Protein AF-A0A8G2MW01-F1 (afdb_monomer_lite)

Sequence (89 aa):
MAADLVHLKLPADRHRAAVAVRKAAIAEDIAAALSSDRVRCADLVIIAIQAARLGVRFDAADAIRSGISVNDAREHVMSEAANKKDYAR

Structure (mmCIF, N/CA/C/O backbone):
data_AF-A0A8G2MW01-F1
#
_entry.id   AF-A0A8G2MW01-F1
#
loop_
_atom_site.group_PDB
_atom_site.id
_atom_site.type_symbol
_atom_site.label_atom_id
_atom_site.label_alt_id
_atom_site.label_comp_id
_atom_site.label_asym_id
_atom_site.label_entity_id
_atom_site.label_seq_id
_atom_site.pdbx_PDB_ins_code
_atom_site.Cartn_x
_atom_site.Cartn_y
_atom_site.Cartn_z
_atom_site.occupancy
_atom_site.B_iso_or_equiv
_atom_site.auth_seq_id
_atom_site.auth_comp_id
_atom_site.auth_asym_id
_atom_site.auth_atom_id
_atom_site.pdbx_PDB_model_num
ATOM 1 N N . MET A 1 1 ? -6.198 -13.766 -34.920 1.00 41.44 1 MET A N 1
ATOM 2 C CA . MET A 1 1 ? -4.905 -13.370 -35.516 1.00 41.44 1 MET A CA 1
ATOM 3 C C . MET A 1 1 ? -3.915 -13.255 -34.371 1.00 41.44 1 MET A C 1
ATOM 5 O O . MET A 1 1 ? -4.064 -12.353 -33.558 1.00 41.44 1 MET A O 1
ATOM 9 N N . ALA A 1 2 ? -3.030 -14.239 -34.211 1.00 46.00 2 ALA A N 1
ATOM 10 C CA . ALA A 1 2 ? -2.008 -14.205 -33.169 1.00 46.00 2 ALA A CA 1
ATOM 11 C C . ALA A 1 2 ? -0.996 -13.116 -33.539 1.00 46.00 2 ALA A C 1
ATOM 13 O O . ALA A 1 2 ? -0.533 -13.083 -34.677 1.00 46.00 2 ALA A O 1
ATOM 14 N N . ALA A 1 3 ? -0.723 -12.190 -32.622 1.00 52.50 3 ALA A N 1
ATOM 15 C CA . ALA A 1 3 ? 0.335 -11.216 -32.822 1.00 52.50 3 ALA A CA 1
ATOM 16 C C . ALA A 1 3 ? 1.656 -11.987 -32.916 1.00 52.50 3 ALA A C 1
ATOM 18 O O . ALA A 1 3 ? 2.095 -12.571 -31.924 1.00 52.50 3 ALA A O 1
ATOM 19 N N . ASP A 1 4 ? 2.255 -12.017 -34.107 1.00 53.38 4 ASP A N 1
ATOM 20 C CA . ASP A 1 4 ? 3.628 -12.471 -34.289 1.00 53.38 4 ASP A CA 1
ATOM 21 C C . ASP A 1 4 ? 4.523 -11.559 -33.447 1.00 53.38 4 ASP A C 1
ATOM 23 O O . ASP A 1 4 ? 4.866 -10.437 -33.827 1.00 53.38 4 ASP A O 1
ATOM 27 N N . LEU A 1 5 ? 4.861 -12.025 -32.246 1.00 59.56 5 LEU A N 1
ATOM 28 C CA . LEU A 1 5 ? 5.891 -11.432 -31.411 1.00 59.56 5 LEU A CA 1
ATOM 29 C C . LEU A 1 5 ? 7.217 -11.658 -32.134 1.00 59.56 5 LEU A C 1
ATOM 31 O O . LEU A 1 5 ? 7.873 -12.682 -31.955 1.00 59.56 5 LEU A O 1
ATOM 35 N N . VAL A 1 6 ? 7.594 -10.705 -32.987 1.00 60.56 6 VAL A N 1
ATOM 36 C CA . VAL A 1 6 ? 8.878 -10.710 -33.687 1.00 60.56 6 VAL A CA 1
ATOM 37 C C . VAL A 1 6 ? 9.987 -10.735 -32.637 1.00 60.56 6 VAL A C 1
ATOM 39 O O . VAL A 1 6 ? 10.313 -9.726 -32.010 1.00 60.56 6 VAL A O 1
ATOM 42 N N . HIS A 1 7 ? 10.575 -11.911 -32.428 1.00 60.03 7 HIS A N 1
ATOM 43 C CA . HIS A 1 7 ? 11.741 -12.080 -31.575 1.00 60.03 7 HIS A CA 1
ATOM 44 C C . HIS A 1 7 ? 12.962 -11.529 -32.319 1.00 60.03 7 HIS A C 1
ATOM 46 O O . HIS A 1 7 ? 13.699 -12.246 -32.996 1.00 60.03 7 HIS A O 1
ATOM 52 N N . LEU A 1 8 ? 13.153 -10.211 -32.233 1.00 63.12 8 LEU A N 1
ATOM 53 C CA . LEU A 1 8 ? 14.353 -9.547 -32.723 1.00 63.12 8 LEU A CA 1
ATOM 54 C C . LEU A 1 8 ? 15.549 -10.080 -31.925 1.00 63.12 8 LEU A C 1
ATOM 56 O O . LEU A 1 8 ? 15.747 -9.711 -30.767 1.00 63.12 8 LEU A O 1
ATOM 60 N N . LYS A 1 9 ? 16.356 -10.953 -32.544 1.00 70.56 9 LYS A N 1
ATOM 61 C CA . LYS A 1 9 ? 17.660 -11.382 -32.016 1.00 70.56 9 LYS A CA 1
ATOM 62 C C . LYS A 1 9 ? 18.629 -10.201 -32.058 1.00 70.56 9 LYS A C 1
ATOM 64 O O . LYS A 1 9 ? 19.462 -10.079 -32.952 1.00 70.56 9 LYS A O 1
ATOM 69 N N . LEU A 1 10 ? 18.474 -9.288 -31.106 1.00 68.88 10 LEU A N 1
ATOM 70 C CA . LEU A 1 10 ? 19.390 -8.178 -30.907 1.00 68.88 10 LEU A CA 1
ATOM 71 C C . LEU A 1 10 ? 20.720 -8.717 -30.353 1.00 68.88 10 LEU A C 1
ATOM 73 O O . LEU A 1 10 ? 20.702 -9.583 -29.476 1.00 68.88 10 LEU A O 1
ATOM 77 N N . PRO A 1 11 ? 21.872 -8.196 -30.813 1.00 84.44 11 PRO A N 1
ATOM 78 C CA . PRO A 1 11 ? 23.155 -8.454 -30.169 1.00 84.44 11 PRO A CA 1
ATOM 79 C C . PRO A 1 11 ? 23.076 -8.167 -28.665 1.00 84.44 11 PRO A C 1
ATOM 81 O O . PRO A 1 11 ? 22.423 -7.200 -28.256 1.00 84.44 11 PRO A O 1
ATOM 84 N N . ALA A 1 12 ? 23.756 -8.977 -27.848 1.00 82.00 12 ALA A N 1
ATOM 85 C CA . ALA A 1 12 ? 23.686 -8.909 -26.384 1.00 82.00 12 ALA A CA 1
ATOM 86 C C . ALA A 1 12 ? 23.937 -7.493 -25.830 1.00 82.00 12 ALA A C 1
ATOM 88 O O . ALA A 1 12 ? 23.328 -7.091 -24.840 1.00 82.00 12 ALA A O 1
ATOM 89 N N . ASP A 1 13 ? 24.780 -6.707 -26.496 1.00 83.06 13 ASP A N 1
ATOM 90 C CA . ASP A 1 13 ? 25.101 -5.338 -26.088 1.00 83.06 13 ASP A CA 1
ATOM 91 C C . ASP A 1 13 ? 23.942 -4.365 -26.322 1.00 83.06 13 ASP A C 1
ATOM 93 O O . ASP A 1 13 ? 23.662 -3.524 -25.469 1.00 83.06 13 ASP A O 1
ATOM 97 N N . ARG A 1 14 ? 23.188 -4.527 -27.418 1.00 83.56 14 ARG A N 1
ATOM 98 C CA . ARG A 1 14 ? 21.974 -3.733 -27.670 1.00 83.56 14 ARG A CA 1
ATOM 99 C C . ARG A 1 14 ? 20.861 -4.090 -26.694 1.00 83.56 14 ARG A C 1
ATOM 101 O O . ARG A 1 14 ? 20.151 -3.202 -26.235 1.00 83.56 14 ARG A O 1
ATOM 108 N N . HIS A 1 15 ? 20.735 -5.369 -26.342 1.00 83.56 15 HIS A N 1
ATOM 109 C CA . HIS A 1 15 ? 19.781 -5.799 -25.323 1.00 83.56 15 HIS A CA 1
ATOM 110 C C . HIS A 1 15 ? 20.131 -5.214 -23.945 1.00 83.56 15 HIS A C 1
ATOM 112 O O . HIS A 1 15 ? 19.274 -4.620 -23.294 1.00 83.56 15 HIS A O 1
ATOM 118 N N . ARG A 1 16 ? 21.406 -5.290 -23.533 1.00 85.38 16 ARG A N 1
ATOM 119 C CA . ARG A 1 16 ? 21.885 -4.686 -22.279 1.00 85.38 16 ARG A CA 1
ATOM 120 C C . ARG A 1 16 ? 21.664 -3.173 -22.240 1.00 85.38 16 ARG A C 1
ATOM 122 O O . ARG A 1 16 ? 21.174 -2.669 -21.232 1.00 85.38 16 ARG A O 1
ATOM 129 N N . ALA A 1 17 ? 21.952 -2.468 -23.334 1.00 87.44 17 ALA A N 1
ATOM 130 C CA . ALA A 1 17 ? 21.694 -1.033 -23.442 1.00 87.44 17 ALA A CA 1
ATOM 131 C C . ALA A 1 17 ? 20.195 -0.704 -23.315 1.00 87.44 17 ALA A C 1
ATOM 133 O O . ALA A 1 17 ? 19.828 0.188 -22.554 1.00 87.44 17 ALA A O 1
ATOM 134 N N . ALA A 1 18 ? 19.318 -1.458 -23.986 1.00 85.12 18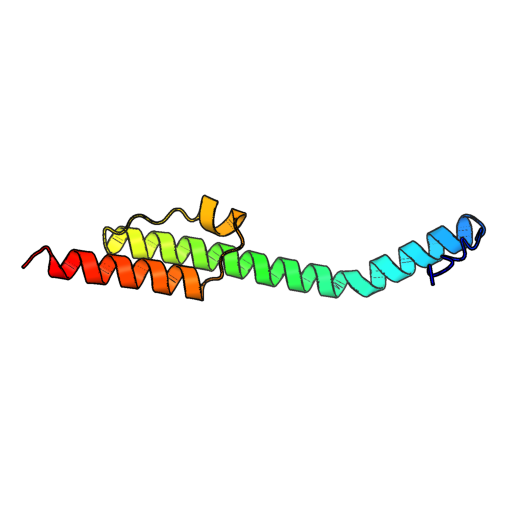 ALA A N 1
ATOM 135 C CA . ALA A 1 18 ? 17.870 -1.259 -23.903 1.00 85.12 18 ALA A CA 1
ATOM 136 C C . ALA A 1 18 ? 17.327 -1.488 -22.480 1.00 85.12 18 ALA A C 1
ATOM 138 O O . ALA A 1 18 ? 16.524 -0.694 -21.988 1.00 85.12 18 ALA A O 1
ATOM 139 N N . VAL A 1 19 ? 17.802 -2.531 -21.789 1.00 87.19 19 VAL A N 1
ATOM 140 C CA . VAL A 1 19 ? 17.443 -2.803 -20.388 1.00 87.19 19 VAL A CA 1
ATOM 141 C C . VAL A 1 19 ? 17.938 -1.689 -19.465 1.00 87.19 19 VAL A C 1
ATOM 143 O O . VAL A 1 19 ? 17.186 -1.247 -18.598 1.00 87.19 19 VAL A O 1
ATOM 146 N N . ALA A 1 20 ? 19.167 -1.200 -19.655 1.00 90.44 20 ALA A N 1
ATOM 147 C CA . ALA A 1 20 ? 19.722 -0.112 -18.852 1.00 90.44 20 ALA A CA 1
ATOM 148 C C . ALA A 1 20 ? 18.918 1.188 -19.012 1.00 90.44 20 ALA A C 1
ATOM 150 O O . ALA A 1 20 ? 18.544 1.799 -18.011 1.00 90.44 20 ALA A O 1
ATOM 151 N N . VAL A 1 21 ? 18.582 1.561 -20.252 1.00 91.31 21 VAL A N 1
ATOM 152 C CA . VAL A 1 21 ? 17.747 2.736 -20.544 1.00 91.31 21 VAL A CA 1
ATOM 153 C C . VAL A 1 21 ? 16.357 2.577 -19.936 1.00 91.31 21 VAL A C 1
ATOM 155 O O . VAL A 1 21 ? 15.875 3.492 -19.275 1.00 91.31 21 VAL A O 1
ATOM 158 N N . ARG A 1 22 ? 15.724 1.405 -20.084 1.00 89.38 22 ARG A N 1
ATOM 159 C CA . ARG A 1 22 ? 14.405 1.153 -19.489 1.00 89.38 22 ARG A CA 1
ATOM 160 C C . ARG A 1 22 ? 14.447 1.234 -17.967 1.00 89.38 22 ARG A C 1
ATOM 162 O O . ARG A 1 22 ? 13.554 1.840 -17.389 1.00 89.38 22 ARG A O 1
ATOM 169 N N . LYS A 1 23 ? 15.469 0.653 -17.331 1.00 90.62 23 LYS A N 1
ATOM 170 C CA . LYS A 1 23 ? 15.650 0.685 -15.874 1.00 90.62 23 LYS A CA 1
ATOM 171 C C . LYS A 1 23 ? 15.813 2.114 -15.363 1.00 90.62 23 LYS A C 1
ATOM 173 O O . LYS A 1 23 ? 15.202 2.448 -14.358 1.00 90.62 23 LYS A O 1
ATOM 178 N N . ALA A 1 24 ? 16.600 2.940 -16.053 1.00 90.00 24 ALA A N 1
ATOM 179 C CA . ALA A 1 24 ? 16.747 4.352 -15.715 1.00 90.00 24 ALA A CA 1
ATOM 180 C C . ALA A 1 24 ? 15.425 5.115 -15.895 1.00 90.00 24 ALA A C 1
ATOM 182 O O . ALA A 1 24 ? 15.022 5.847 -15.000 1.00 90.00 24 ALA A O 1
ATOM 183 N N . ALA A 1 25 ? 14.715 4.876 -17.002 1.00 90.62 25 ALA A N 1
ATOM 184 C CA . ALA A 1 25 ? 13.470 5.572 -17.320 1.00 90.62 25 ALA A CA 1
ATOM 185 C C . ALA A 1 25 ? 12.333 5.309 -16.319 1.00 90.62 25 ALA A C 1
ATOM 187 O O . ALA A 1 25 ? 11.513 6.189 -16.111 1.00 90.62 25 ALA A O 1
ATOM 188 N N . ILE A 1 26 ? 12.269 4.118 -15.709 1.00 92.81 26 ILE A N 1
ATOM 189 C CA . ILE A 1 26 ? 11.217 3.765 -14.731 1.00 92.81 26 ILE A CA 1
ATOM 190 C C . ILE A 1 26 ? 11.657 3.926 -13.272 1.00 92.81 26 ILE A C 1
ATOM 192 O O . ILE A 1 26 ? 10.878 3.636 -12.366 1.00 92.81 26 ILE A O 1
ATOM 196 N N . ALA A 1 27 ? 12.913 4.303 -13.018 1.00 93.00 27 ALA A N 1
ATOM 197 C CA . ALA A 1 27 ? 13.457 4.330 -11.662 1.00 93.00 27 ALA A CA 1
ATOM 198 C C . ALA A 1 27 ? 12.699 5.317 -10.763 1.00 93.00 27 ALA A C 1
ATOM 200 O O . ALA A 1 27 ? 12.390 4.987 -9.618 1.00 93.00 27 ALA A O 1
ATOM 201 N N . GLU A 1 28 ? 12.375 6.497 -11.294 1.00 92.12 28 GLU A N 1
ATOM 202 C CA . GLU A 1 28 ? 11.636 7.538 -10.574 1.00 92.12 28 GLU A CA 1
ATOM 203 C C . GLU A 1 28 ? 10.191 7.117 -10.296 1.00 92.12 28 GLU A C 1
ATOM 205 O O . GLU A 1 28 ? 9.735 7.246 -9.161 1.00 92.12 28 GLU A O 1
ATOM 210 N N . ASP A 1 29 ? 9.510 6.512 -11.273 1.00 93.19 29 ASP A N 1
ATOM 211 C CA . ASP A 1 29 ? 8.148 5.991 -11.100 1.00 93.19 29 ASP A CA 1
ATOM 212 C C . ASP A 1 29 ? 8.089 4.913 -10.009 1.00 93.19 29 ASP A C 1
ATOM 214 O O . ASP A 1 29 ? 7.205 4.924 -9.150 1.00 93.19 29 ASP A O 1
ATOM 218 N N . ILE A 1 30 ? 9.063 3.993 -9.996 1.00 93.69 30 ILE A N 1
ATOM 219 C CA . ILE A 1 30 ? 9.173 2.961 -8.957 1.00 93.69 30 ILE A CA 1
ATOM 220 C C . ILE A 1 30 ? 9.444 3.604 -7.594 1.00 93.69 30 ILE A C 1
ATOM 222 O O . ILE A 1 30 ? 8.834 3.212 -6.599 1.00 93.69 30 ILE A O 1
ATOM 226 N N . ALA A 1 31 ? 10.344 4.587 -7.523 1.00 94.56 31 ALA A N 1
ATOM 227 C CA . ALA A 1 31 ? 10.649 5.281 -6.276 1.00 94.56 31 ALA A CA 1
ATOM 228 C C . ALA A 1 31 ? 9.423 6.032 -5.728 1.00 94.56 31 ALA A C 1
ATOM 230 O O . ALA A 1 31 ? 9.144 5.957 -4.529 1.00 94.56 31 ALA A O 1
ATOM 231 N N . ALA A 1 32 ? 8.661 6.694 -6.601 1.00 94.06 32 ALA A N 1
ATOM 232 C CA . ALA A 1 32 ? 7.418 7.369 -6.251 1.00 94.06 32 ALA A CA 1
ATOM 233 C C . ALA A 1 32 ? 6.357 6.375 -5.754 1.00 94.06 32 ALA A C 1
ATOM 235 O O . ALA A 1 32 ? 5.762 6.594 -4.696 1.00 94.06 32 ALA A O 1
ATOM 236 N N . ALA A 1 33 ? 6.179 5.248 -6.451 1.00 93.38 33 ALA A N 1
ATOM 237 C CA . ALA A 1 33 ? 5.252 4.193 -6.048 1.00 93.38 33 ALA A CA 1
ATOM 238 C C . ALA A 1 33 ? 5.615 3.598 -4.677 1.00 93.38 33 ALA A C 1
ATOM 240 O O . ALA A 1 33 ? 4.752 3.470 -3.813 1.00 93.38 33 ALA A O 1
ATOM 241 N N . LEU A 1 34 ? 6.898 3.306 -4.434 1.00 95.12 34 LEU A N 1
ATOM 242 C CA . LEU A 1 34 ? 7.373 2.806 -3.139 1.00 95.12 34 LEU A CA 1
ATOM 243 C C . LEU A 1 34 ? 7.196 3.832 -2.017 1.00 95.12 34 LEU A C 1
ATOM 245 O O . LEU A 1 34 ? 6.874 3.463 -0.889 1.00 95.12 34 LEU A O 1
ATOM 249 N N . SER A 1 35 ? 7.421 5.114 -2.303 1.00 96.00 35 SER A N 1
ATOM 250 C CA . SER A 1 35 ? 7.198 6.186 -1.331 1.00 96.00 35 SER A CA 1
ATOM 251 C C . SER A 1 35 ? 5.721 6.274 -0.941 1.00 96.00 35 SER A C 1
ATOM 253 O O . SER A 1 35 ? 5.391 6.256 0.244 1.00 96.00 35 SER A O 1
ATOM 255 N N . SER A 1 36 ? 4.827 6.273 -1.934 1.00 94.75 36 SER A N 1
ATOM 256 C CA . SER A 1 36 ? 3.379 6.272 -1.715 1.00 94.75 36 SER A CA 1
ATOM 257 C C . SER A 1 36 ? 2.917 5.042 -0.927 1.00 94.75 36 SER A C 1
ATOM 259 O O . SER A 1 36 ? 2.142 5.176 0.021 1.00 94.75 36 SER A O 1
ATOM 261 N N . ASP A 1 37 ? 3.447 3.859 -1.240 1.00 95.25 37 ASP A N 1
ATOM 262 C CA . ASP A 1 37 ? 3.095 2.625 -0.537 1.00 95.25 37 ASP A CA 1
ATOM 263 C C . ASP A 1 37 ? 3.566 2.616 0.927 1.00 95.25 37 ASP A C 1
ATOM 265 O O . ASP A 1 37 ? 2.844 2.169 1.818 1.00 95.25 37 ASP A O 1
ATOM 269 N N . ARG A 1 38 ? 4.740 3.191 1.219 1.00 95.88 38 ARG A N 1
ATOM 270 C CA . ARG A 1 38 ? 5.209 3.366 2.605 1.00 95.88 38 ARG A CA 1
ATOM 271 C C . ARG A 1 38 ? 4.289 4.275 3.411 1.00 95.88 38 ARG A C 1
ATOM 273 O O . ARG A 1 38 ? 4.005 3.961 4.565 1.00 95.88 38 ARG A O 1
ATOM 280 N N . VAL A 1 39 ? 3.815 5.370 2.811 1.00 97.12 39 VAL A N 1
ATOM 281 C CA . VAL A 1 39 ? 2.833 6.263 3.446 1.00 97.12 39 VAL A CA 1
ATOM 282 C C . VAL A 1 39 ? 1.535 5.505 3.716 1.00 97.12 39 VAL A C 1
ATOM 284 O O . VAL A 1 39 ? 1.064 5.497 4.849 1.00 97.12 39 VAL A O 1
ATOM 287 N N . ARG A 1 40 ? 1.028 4.763 2.722 1.00 97.31 40 ARG A N 1
ATOM 288 C CA . ARG A 1 40 ? -0.154 3.901 2.871 1.00 97.31 40 ARG A CA 1
ATOM 289 C C . ARG A 1 40 ? -0.001 2.925 4.042 1.00 97.31 40 ARG A C 1
ATOM 291 O O . ARG A 1 40 ? -0.907 2.798 4.860 1.00 97.31 40 ARG A O 1
ATOM 298 N N . CYS A 1 41 ? 1.146 2.256 4.154 1.00 97.06 41 CYS A N 1
ATOM 299 C CA . CYS A 1 41 ? 1.416 1.324 5.248 1.00 97.06 41 CYS A CA 1
ATOM 300 C C . CYS A 1 41 ? 1.440 2.020 6.616 1.00 97.06 41 CYS A C 1
ATOM 302 O O . CYS A 1 41 ? 0.875 1.496 7.576 1.00 97.06 41 CYS A O 1
ATOM 304 N N . ALA A 1 42 ? 2.061 3.199 6.712 1.00 97.25 42 ALA A N 1
ATOM 305 C CA . ALA A 1 42 ? 2.075 3.986 7.944 1.00 97.25 42 ALA A CA 1
ATOM 306 C C . ALA A 1 42 ? 0.654 4.399 8.367 1.00 97.25 42 ALA A C 1
ATOM 308 O O . ALA A 1 42 ? 0.288 4.243 9.533 1.00 97.25 42 ALA A O 1
ATOM 309 N N . ASP A 1 43 ? -0.171 4.838 7.418 1.00 97.75 43 ASP A N 1
ATOM 310 C CA . ASP A 1 43 ? -1.562 5.216 7.672 1.00 97.75 43 ASP A CA 1
ATOM 311 C C . ASP A 1 43 ? -2.410 4.030 8.158 1.00 97.75 43 ASP A C 1
ATOM 313 O O . ASP A 1 43 ? -3.211 4.181 9.083 1.00 97.75 43 ASP A O 1
ATOM 317 N N . LEU A 1 44 ? -2.205 2.829 7.606 1.00 97.50 44 LEU A N 1
ATOM 318 C CA . LEU A 1 44 ? -2.881 1.611 8.074 1.00 97.50 44 LEU A CA 1
ATOM 319 C C . LEU A 1 44 ? -2.497 1.250 9.518 1.00 97.50 44 LEU A C 1
ATOM 321 O O . LEU A 1 44 ? -3.352 0.831 10.301 1.00 97.50 44 LEU A O 1
ATOM 325 N N . VAL A 1 45 ? -1.239 1.466 9.914 1.00 97.00 45 VAL A N 1
ATOM 326 C CA . VAL A 1 45 ? -0.807 1.289 11.313 1.00 97.00 45 VAL A CA 1
ATOM 327 C C . VAL A 1 45 ? -1.477 2.316 12.230 1.00 97.00 45 VAL A C 1
ATOM 329 O O . VAL A 1 45 ? -1.923 1.967 13.325 1.00 97.00 45 VAL A O 1
ATOM 332 N N . ILE A 1 46 ? -1.610 3.570 11.789 1.00 97.19 46 ILE A N 1
ATOM 333 C CA . ILE A 1 46 ? -2.330 4.605 12.546 1.00 97.19 46 ILE A CA 1
ATOM 334 C C . ILE A 1 46 ? -3.802 4.212 12.729 1.00 97.19 46 ILE A C 1
ATOM 336 O O . ILE A 1 46 ? -4.332 4.333 13.837 1.00 97.19 46 ILE A O 1
ATOM 340 N N . ILE A 1 47 ? -4.452 3.694 11.683 1.00 96.62 47 ILE A N 1
ATOM 341 C CA . ILE A 1 47 ? -5.828 3.185 11.760 1.00 96.62 47 ILE A CA 1
ATOM 342 C C . ILE A 1 47 ? -5.936 2.051 12.782 1.00 96.62 47 ILE A C 1
ATOM 344 O O . ILE A 1 47 ? -6.865 2.059 13.584 1.00 96.62 47 ILE A O 1
ATOM 348 N N . ALA A 1 48 ? -4.975 1.127 12.841 1.00 96.62 48 ALA A N 1
ATOM 349 C CA . ALA A 1 48 ? -4.981 0.056 13.841 1.00 96.62 48 ALA A CA 1
ATOM 350 C C . ALA A 1 48 ? -4.944 0.585 15.281 1.00 96.62 48 ALA A C 1
ATOM 352 O O . ALA A 1 48 ? -5.678 0.106 16.148 1.00 96.62 48 ALA A O 1
ATOM 353 N N . ILE A 1 49 ? -4.138 1.620 15.535 1.00 96.06 49 ILE A N 1
ATOM 354 C CA . ILE A 1 49 ? -4.088 2.289 16.842 1.00 96.06 49 ILE A CA 1
ATOM 355 C C . ILE A 1 49 ? -5.444 2.933 17.168 1.00 96.06 49 ILE A C 1
ATOM 357 O O . ILE A 1 49 ? -5.911 2.860 18.307 1.00 96.06 49 ILE A O 1
ATOM 361 N N . GLN A 1 50 ? -6.093 3.560 16.184 1.00 95.25 50 GLN A N 1
ATOM 362 C CA . GLN A 1 50 ? -7.424 4.149 16.355 1.00 95.25 50 GLN A CA 1
ATOM 363 C C . GLN A 1 50 ? -8.495 3.077 16.604 1.00 95.25 50 GLN A C 1
ATOM 365 O O . GLN A 1 50 ? -9.293 3.229 17.526 1.00 95.25 50 GLN A O 1
ATOM 370 N N . ALA A 1 51 ? -8.472 1.974 15.856 1.00 94.50 51 ALA A N 1
ATOM 371 C CA . ALA A 1 51 ? -9.371 0.838 16.033 1.00 94.50 51 ALA A CA 1
ATOM 372 C C . ALA A 1 51 ? -9.262 0.258 17.450 1.00 94.50 51 ALA A C 1
ATOM 374 O O . ALA A 1 51 ? -10.278 0.088 18.123 1.00 94.50 51 ALA A O 1
ATOM 375 N N . ALA A 1 52 ? -8.039 0.078 17.960 1.00 94.50 52 ALA A N 1
ATOM 376 C CA . ALA A 1 52 ? -7.807 -0.393 19.324 1.00 94.50 52 ALA A CA 1
ATOM 377 C C . ALA A 1 52 ? -8.437 0.534 20.381 1.00 94.50 52 ALA A C 1
ATOM 379 O O . ALA A 1 52 ? -9.054 0.055 21.332 1.00 94.50 52 ALA A O 1
ATOM 380 N N . ARG A 1 53 ? -8.357 1.860 20.192 1.00 94.38 53 ARG A N 1
ATOM 381 C CA . ARG A 1 53 ? -9.011 2.846 21.078 1.00 94.38 53 ARG A CA 1
ATOM 382 C C . ARG A 1 53 ? -10.538 2.777 21.025 1.00 94.38 53 ARG A C 1
ATOM 384 O O . ARG A 1 53 ? -11.191 3.080 22.016 1.00 94.38 53 ARG A O 1
ATOM 391 N N . LEU A 1 54 ? -11.097 2.375 19.887 1.00 92.69 54 LEU A N 1
ATOM 392 C CA . LEU A 1 54 ? -12.532 2.149 19.697 1.00 92.69 54 LEU A CA 1
ATOM 393 C C . LEU A 1 54 ? -12.971 0.739 20.139 1.00 92.69 54 LEU A C 1
ATOM 395 O O . LEU A 1 54 ? -14.158 0.418 20.107 1.00 92.69 54 LEU A O 1
ATOM 399 N N . GLY A 1 55 ? -12.031 -0.117 20.555 1.00 92.62 55 GLY A N 1
ATOM 400 C CA . GLY A 1 55 ? -12.293 -1.521 20.864 1.00 92.62 55 GLY A CA 1
ATOM 401 C C . GLY A 1 55 ? -12.699 -2.347 19.638 1.00 92.62 55 GLY A C 1
ATOM 402 O O . GLY A 1 55 ? -13.393 -3.354 19.794 1.00 92.62 55 GLY A O 1
ATOM 403 N N . VAL A 1 56 ? -12.309 -1.908 18.444 1.00 93.69 56 VAL A N 1
ATOM 404 C CA . VAL A 1 56 ? -12.507 -2.592 17.163 1.00 93.69 56 VAL A CA 1
ATOM 405 C C . VAL A 1 56 ? -11.264 -3.413 16.843 1.00 93.69 56 VAL A C 1
ATOM 407 O O . VAL A 1 56 ? -10.137 -2.969 17.078 1.00 93.69 56 VAL A O 1
ATOM 410 N N . ARG A 1 57 ? -11.456 -4.624 16.315 1.00 91.75 57 ARG A N 1
ATOM 411 C CA . ARG A 1 57 ? -10.346 -5.485 15.911 1.00 91.75 57 ARG A CA 1
ATOM 412 C C . ARG A 1 57 ? -9.941 -5.123 14.485 1.00 91.75 57 ARG A C 1
ATOM 414 O O . ARG A 1 57 ? -10.731 -5.269 13.570 1.00 91.75 57 ARG A O 1
ATOM 421 N N . PHE A 1 58 ? -8.697 -4.702 14.296 1.00 95.44 58 PHE A N 1
ATOM 422 C CA . PHE A 1 58 ? -8.154 -4.399 12.974 1.00 95.44 58 PHE A CA 1
ATOM 423 C C . PHE A 1 58 ? -6.722 -4.928 12.862 1.00 95.44 58 PHE A C 1
ATOM 425 O O . PHE A 1 58 ? -5.877 -4.596 13.696 1.00 95.44 58 PHE A O 1
ATOM 432 N N . ASP A 1 59 ? -6.453 -5.758 11.851 1.00 95.25 59 ASP A N 1
ATOM 433 C CA . ASP A 1 59 ? -5.125 -6.320 11.585 1.00 95.25 59 ASP A CA 1
ATOM 434 C C . ASP A 1 59 ? -4.419 -5.526 10.477 1.00 95.25 59 ASP A C 1
ATOM 436 O O . ASP A 1 59 ? -4.683 -5.696 9.286 1.00 95.25 59 ASP A O 1
ATOM 440 N N . ALA A 1 60 ? -3.491 -4.651 10.876 1.00 95.12 60 ALA A N 1
ATOM 441 C CA . ALA A 1 60 ? -2.712 -3.857 9.930 1.00 95.12 60 ALA A CA 1
ATOM 442 C C . ALA A 1 60 ? -1.809 -4.711 9.029 1.00 95.12 60 ALA A C 1
ATOM 444 O O . ALA A 1 60 ? -1.557 -4.326 7.890 1.00 95.12 60 ALA A O 1
ATOM 445 N N . ALA A 1 61 ? -1.299 -5.847 9.512 1.00 95.94 61 ALA A N 1
ATOM 446 C CA . ALA A 1 61 ? -0.378 -6.674 8.738 1.00 95.94 61 ALA A CA 1
ATOM 447 C C . ALA A 1 61 ? -1.106 -7.384 7.593 1.00 95.94 61 ALA A C 1
ATOM 449 O O . ALA A 1 61 ? -0.567 -7.484 6.487 1.00 95.94 61 ALA A O 1
ATOM 450 N N . ASP A 1 62 ? -2.330 -7.846 7.849 1.00 96.50 62 ASP A N 1
ATOM 451 C CA . ASP A 1 62 ? -3.188 -8.420 6.815 1.00 96.50 62 ASP A CA 1
ATOM 452 C C . ASP A 1 62 ? -3.645 -7.352 5.809 1.00 96.50 62 ASP A C 1
ATOM 454 O O . ASP A 1 62 ? -3.481 -7.530 4.604 1.00 96.50 62 ASP A O 1
ATOM 458 N N . ALA A 1 63 ? -4.076 -6.181 6.293 1.00 95.12 63 ALA A N 1
ATOM 459 C CA . ALA A 1 63 ? -4.437 -5.025 5.466 1.00 95.12 63 ALA A CA 1
ATOM 460 C C . ALA A 1 63 ? -3.302 -4.565 4.526 1.00 95.12 63 ALA A C 1
ATOM 462 O O . ALA A 1 63 ? -3.513 -4.307 3.337 1.00 95.12 63 ALA A O 1
ATOM 463 N N . ILE A 1 64 ? -2.069 -4.481 5.033 1.00 95.62 64 ILE A N 1
ATOM 464 C CA . ILE A 1 64 ? -0.901 -4.124 4.218 1.00 95.62 64 ILE A CA 1
ATOM 465 C C . ILE A 1 64 ? -0.676 -5.168 3.120 1.00 95.62 64 ILE A C 1
ATO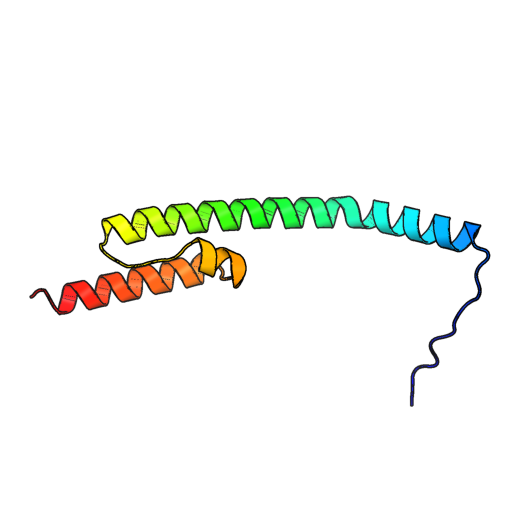M 467 O O . ILE A 1 64 ? -0.460 -4.796 1.965 1.00 95.62 64 ILE A O 1
ATOM 471 N N . ARG A 1 65 ? -0.760 -6.458 3.472 1.00 96.00 65 ARG A N 1
ATOM 472 C CA . ARG A 1 65 ? -0.507 -7.588 2.568 1.00 96.00 65 ARG A CA 1
ATOM 473 C C . ARG A 1 65 ? -1.570 -7.736 1.485 1.00 96.00 65 ARG A C 1
ATOM 475 O O . ARG A 1 65 ? -1.226 -8.067 0.355 1.00 96.00 65 ARG A O 1
ATOM 482 N N . SER A 1 66 ? -2.833 -7.497 1.821 1.00 94.81 66 SER A N 1
ATOM 483 C CA . SER A 1 66 ? -3.955 -7.565 0.881 1.00 94.81 66 SER A CA 1
ATOM 484 C C . SER A 1 66 ? -4.023 -6.357 -0.056 1.00 94.81 66 SER A C 1
ATOM 486 O O . SER A 1 66 ? -4.751 -6.389 -1.044 1.00 94.81 66 SER A O 1
ATOM 488 N N . GLY A 1 67 ? -3.248 -5.304 0.225 1.00 94.25 67 GLY A N 1
ATOM 489 C CA . GLY A 1 67 ? -3.231 -4.093 -0.589 1.00 94.25 67 GLY A CA 1
ATOM 490 C C . GLY A 1 67 ? -4.454 -3.206 -0.369 1.00 94.25 67 GLY A C 1
ATOM 491 O O . GLY A 1 67 ? -4.770 -2.401 -1.243 1.00 94.25 67 GLY A O 1
ATOM 492 N N . ILE A 1 68 ? -5.136 -3.330 0.777 1.00 95.12 68 ILE A N 1
ATOM 493 C CA . ILE A 1 68 ? -6.315 -2.512 1.076 1.00 95.12 68 ILE A CA 1
ATOM 494 C C . ILE A 1 68 ? -5.962 -1.019 1.043 1.00 95.12 68 ILE A C 1
ATOM 496 O O . ILE A 1 68 ? -4.854 -0.602 1.423 1.00 95.12 68 ILE A O 1
ATOM 500 N N . SER A 1 69 ? -6.909 -0.201 0.584 1.00 96.69 69 SER A N 1
ATOM 501 C CA . SER A 1 69 ? -6.759 1.246 0.634 1.00 96.69 69 SER A CA 1
ATOM 502 C C . SER A 1 69 ? -6.972 1.769 2.060 1.00 96.69 69 SER A C 1
ATOM 504 O O . SER A 1 69 ? -7.684 1.177 2.874 1.00 96.69 69 SER A O 1
ATOM 506 N N . VAL A 1 70 ? -6.367 2.917 2.372 1.00 96.31 70 VAL A N 1
ATOM 507 C CA . VAL A 1 70 ? -6.536 3.588 3.676 1.00 96.31 70 VAL A CA 1
ATOM 508 C C . VAL A 1 70 ? -8.000 3.973 3.917 1.00 96.31 70 VAL A C 1
ATOM 510 O O . VAL A 1 70 ? -8.465 3.954 5.055 1.00 96.31 70 VAL A O 1
ATOM 513 N N . ASN A 1 71 ? -8.734 4.319 2.857 1.00 96.62 71 ASN A N 1
ATOM 514 C CA . ASN A 1 71 ? -10.132 4.724 2.965 1.00 96.62 71 ASN A CA 1
ATOM 515 C C . ASN A 1 71 ? -11.036 3.534 3.288 1.00 96.62 71 ASN A C 1
ATOM 517 O O . ASN A 1 71 ? -11.817 3.640 4.229 1.00 96.62 71 ASN A O 1
ATOM 521 N N . ASP A 1 72 ? -10.859 2.401 2.605 1.00 95.88 72 ASP A N 1
ATOM 522 C CA . ASP A 1 72 ? -11.656 1.197 2.875 1.00 95.88 72 ASP A CA 1
ATOM 523 C C . ASP A 1 72 ? -11.378 0.670 4.290 1.00 95.88 72 ASP A C 1
ATOM 525 O O . ASP A 1 72 ? -12.296 0.310 5.026 1.00 95.88 72 ASP A O 1
ATOM 529 N N . ALA A 1 73 ? -10.110 0.698 4.723 1.00 95.38 73 ALA A N 1
ATOM 530 C CA . ALA A 1 73 ? -9.735 0.344 6.090 1.00 95.38 73 ALA A CA 1
ATOM 531 C C . ALA A 1 73 ? -10.413 1.253 7.130 1.00 95.38 73 ALA A C 1
ATOM 533 O O . ALA A 1 73 ? -10.902 0.777 8.156 1.00 95.38 73 ALA A O 1
ATOM 534 N N . ARG A 1 74 ? -10.467 2.565 6.867 1.00 95.69 74 ARG A N 1
ATOM 535 C CA . ARG A 1 74 ? -11.132 3.533 7.748 1.00 95.69 74 ARG A CA 1
ATOM 536 C C . ARG A 1 74 ? -12.637 3.293 7.803 1.00 95.69 74 ARG A C 1
ATOM 538 O O . ARG A 1 74 ? -13.205 3.316 8.891 1.00 95.69 74 ARG A O 1
ATOM 545 N N . GLU A 1 75 ? -13.270 3.079 6.656 1.00 95.50 75 GLU A N 1
ATOM 546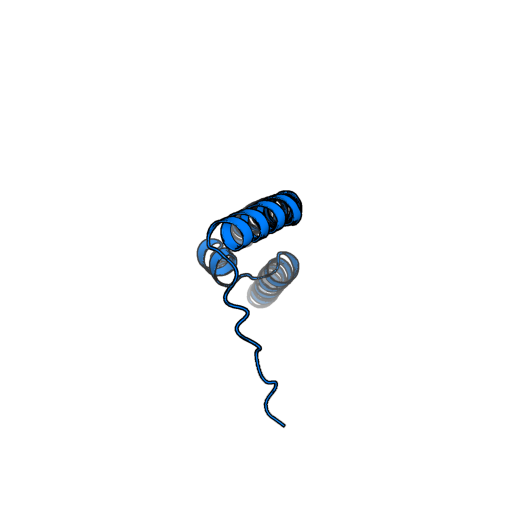 C CA . GLU A 1 75 ? -14.704 2.806 6.566 1.00 95.50 75 GLU A CA 1
ATOM 547 C C . GLU A 1 75 ? -15.071 1.533 7.331 1.00 95.50 75 GLU A C 1
ATOM 549 O O . GLU A 1 75 ? -15.985 1.558 8.154 1.00 95.50 75 GLU A O 1
ATOM 554 N N . HIS A 1 76 ? -14.293 0.463 7.156 1.00 93.50 76 HIS A N 1
ATOM 555 C CA . HIS A 1 76 ? -14.475 -0.785 7.888 1.00 93.50 76 HIS A CA 1
ATOM 556 C C . HIS A 1 76 ? -14.396 -0.578 9.409 1.00 93.50 76 HIS A C 1
ATOM 558 O O . HIS A 1 76 ? -15.326 -0.941 10.129 1.00 93.50 76 HIS A O 1
ATOM 564 N N . VAL A 1 77 ? -13.343 0.087 9.903 1.00 94.38 77 VAL A N 1
ATOM 565 C CA . VAL A 1 77 ? -13.177 0.349 11.345 1.00 94.38 77 VAL A CA 1
ATOM 566 C C . VAL A 1 77 ? -14.315 1.203 11.907 1.00 94.38 77 VAL A C 1
ATOM 568 O O . VAL A 1 77 ? -14.806 0.930 13.003 1.00 94.38 77 VAL A O 1
ATOM 571 N N . MET A 1 78 ? -14.750 2.233 11.178 1.00 93.88 78 MET A N 1
ATOM 572 C CA . MET A 1 78 ? -15.836 3.112 11.626 1.00 93.88 78 MET A CA 1
ATOM 573 C C . MET A 1 78 ? -17.194 2.406 11.610 1.00 93.88 78 MET A C 1
ATOM 575 O O . MET A 1 78 ? -17.985 2.602 12.532 1.00 93.88 78 MET A O 1
ATOM 579 N N . SER A 1 79 ? -17.446 1.559 10.611 1.00 93.06 79 SER A N 1
ATOM 580 C CA . SER A 1 79 ? -18.652 0.732 10.533 1.00 93.06 79 SER A CA 1
ATOM 581 C C . SER A 1 79 ? -18.730 -0.251 11.705 1.00 93.06 79 SER A C 1
ATOM 583 O O . SER A 1 79 ? -19.745 -0.305 12.401 1.00 93.06 79 SER A O 1
ATOM 585 N N . GLU A 1 80 ? -17.636 -0.957 12.013 1.00 91.81 80 GLU A N 1
ATOM 586 C CA . GLU A 1 80 ? -17.592 -1.855 13.173 1.00 91.81 80 GLU A CA 1
ATOM 587 C C . GLU A 1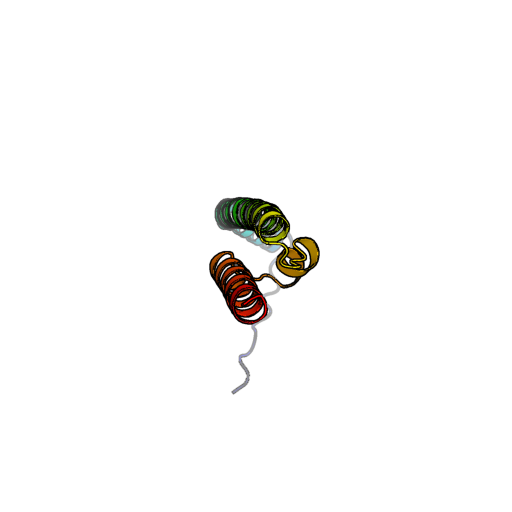 80 ? -17.757 -1.105 14.502 1.00 91.81 80 GLU A C 1
ATOM 589 O O . GLU A 1 80 ? -18.489 -1.557 15.388 1.00 91.81 80 GLU A O 1
ATOM 594 N N . ALA A 1 81 ? -17.120 0.062 14.643 1.00 90.06 81 ALA A N 1
ATOM 595 C CA . ALA A 1 81 ? -17.251 0.893 15.838 1.00 90.06 81 ALA A CA 1
ATOM 596 C C . ALA A 1 81 ? -18.696 1.370 16.060 1.00 90.06 81 ALA A C 1
ATOM 598 O O . ALA A 1 81 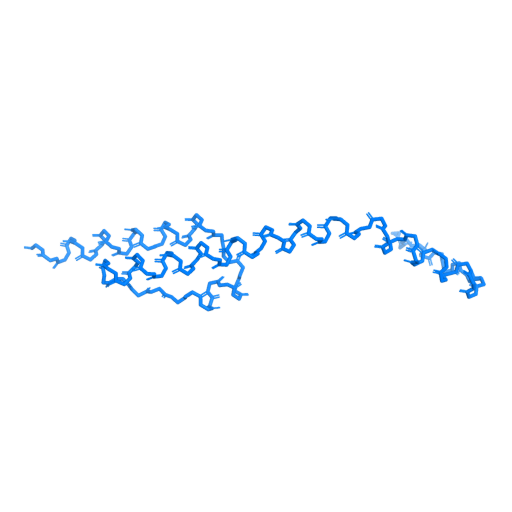? -19.159 1.406 17.203 1.00 90.06 81 ALA A O 1
ATOM 599 N N . ALA A 1 82 ? -19.402 1.737 14.985 1.00 89.94 82 ALA A N 1
ATOM 600 C CA . ALA A 1 82 ? -20.798 2.161 15.037 1.00 89.94 82 ALA A CA 1
ATOM 601 C C . ALA A 1 82 ? -21.710 1.008 15.474 1.00 89.94 82 ALA A C 1
ATOM 603 O O . ALA A 1 82 ? -22.427 1.145 16.465 1.00 89.94 82 ALA A O 1
ATOM 604 N N . ASN A 1 83 ? -21.586 -0.157 14.832 1.00 84.50 83 ASN A N 1
ATOM 605 C CA . ASN A 1 83 ? -22.388 -1.335 15.165 1.00 84.50 83 ASN A CA 1
ATOM 606 C C . ASN A 1 83 ? -22.198 -1.756 16.628 1.00 84.50 83 ASN A C 1
ATOM 608 O O . ASN A 1 83 ? -23.158 -2.080 17.319 1.00 84.50 83 ASN A O 1
ATOM 612 N N . LYS A 1 84 ? -20.967 -1.695 17.152 1.00 73.56 84 LYS A N 1
ATOM 613 C CA . LYS A 1 84 ? -20.687 -2.030 18.556 1.00 73.56 84 LYS A CA 1
ATOM 614 C C . LYS A 1 84 ? -21.367 -1.078 19.549 1.00 73.56 84 LYS A C 1
ATOM 616 O O . LYS A 1 84 ? -21.707 -1.492 20.656 1.00 73.56 84 LYS A O 1
ATOM 621 N N . LYS A 1 85 ? -21.559 0.188 19.170 1.00 64.44 85 LYS A N 1
ATOM 622 C CA . LYS A 1 85 ? -22.234 1.202 19.993 1.00 64.44 85 LYS A CA 1
ATOM 623 C C . LYS A 1 85 ? -23.735 0.946 20.116 1.00 64.44 85 LYS A C 1
ATOM 625 O O . LYS A 1 85 ? -24.291 1.212 21.178 1.00 64.44 85 LYS A O 1
ATOM 630 N N . ASP A 1 86 ? -24.356 0.404 19.074 1.00 62.91 86 ASP A N 1
ATOM 631 C CA . ASP A 1 86 ? -25.796 0.136 19.051 1.00 62.91 86 ASP A CA 1
ATOM 632 C C . ASP A 1 86 ? -26.192 -1.070 19.919 1.00 62.91 86 ASP A C 1
ATOM 634 O O . ASP A 1 86 ? -27.288 -1.089 20.467 1.00 62.91 86 ASP A O 1
ATOM 638 N N . TYR A 1 87 ? -25.283 -2.028 20.139 1.00 56.12 87 TYR A N 1
ATOM 639 C CA . TYR A 1 87 ? -25.496 -3.163 21.055 1.00 56.12 87 TYR A CA 1
ATOM 640 C C . TYR A 1 87 ? -25.180 -2.863 22.532 1.00 56.12 87 TYR A C 1
ATOM 642 O O . TYR A 1 87 ? -25.405 -3.716 23.388 1.00 56.12 87 TYR A O 1
ATOM 650 N N . ALA A 1 88 ? -24.625 -1.688 22.846 1.00 55.06 88 ALA A N 1
ATOM 651 C CA . ALA A 1 88 ? -24.252 -1.288 24.209 1.00 55.06 88 ALA A CA 1
ATOM 652 C C . ALA A 1 88 ? -25.287 -0.365 24.891 1.00 55.06 88 ALA A C 1
ATOM 654 O O . ALA A 1 88 ? -25.001 0.191 25.954 1.00 55.06 88 ALA A O 1
ATOM 655 N N . ARG A 1 89 ? -26.459 -0.177 24.273 1.00 45.56 89 ARG A N 1
ATOM 656 C CA . ARG A 1 89 ? -27.628 0.524 24.825 1.00 45.56 89 ARG A CA 1
ATOM 657 C C . ARG A 1 89 ? -28.725 -0.466 25.180 1.00 45.56 89 ARG A C 1
ATOM 659 O O . ARG A 1 89 ? -29.434 -0.169 26.164 1.00 45.56 89 ARG A O 1
#

Foldseek 3Di:
DDPPPPPPPDDPVVVVVVVVVVCVVCVVVVVVVVVVLVVQLVLLVVLCVVLVVLVHDDDSVVCSVVVPGSVVSNVVSVVRSVVVVVVVD

pLDDT: mean 86.86, std 14.33, range [41.44, 97.75]

Secondary structure (DSSP, 8-state):
-----------HHHHHHHHHHHHHHTHHHHHHHHHHHHHHHHHHHHHHHHHHHTT----HHHHHHHT--HHHHHHHHHHHH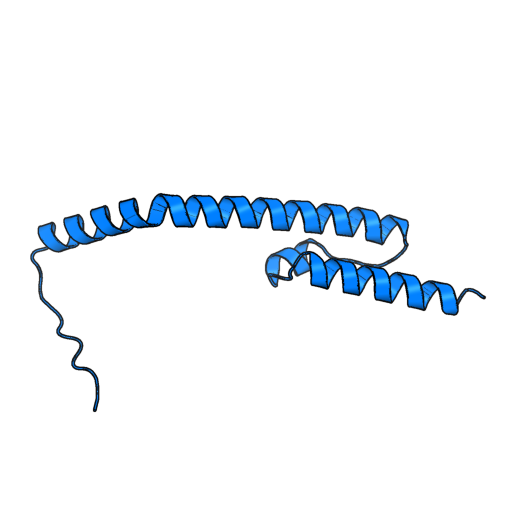HHHHHTT-

Organism: Rhizobium leguminosarum bv. viciae (NCBI:txid387)

Radius of gyration: 22.77 Å; chains: 1; bounding box: 53×22×60 Å